Protein AF-A0A2A5AKW1-F1 (afdb_monomer)

Secondary structure (DSSP, 8-state):
-----PPPHHHHHHHT-----PPP----PPP-THHHHHHHHHHHHHHHHHHHHHHHHHHHHHHHHHHHHHHHHHHT--GGGHHHHHHHHHHHHHHHHHHHS-HHHHTT--HHHHHHHHHHT-TT--SSSSGGGHHHHTTS-S--TT--HHHHHHHHHHHHHHHHH--

Mean predicted aligned error: 15.36 Å

Solvent-accessible surface area (backbone atoms only — not comparable to full-atom values): 10044 Å² total; per-residue (Å²): 134,85,80,84,79,74,80,54,73,69,60,59,58,61,72,63,65,67,82,82,76,74,76,74,78,78,69,90,67,71,82,56,72,67,55,57,55,50,51,50,51,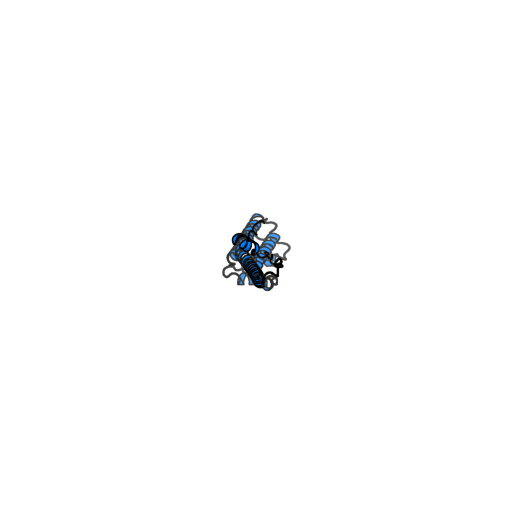50,50,51,51,50,50,48,49,51,52,51,45,52,51,53,48,44,69,58,49,51,55,58,52,48,52,50,51,52,49,52,52,60,71,67,59,48,88,92,47,49,51,63,51,36,48,51,51,47,52,51,52,50,56,50,47,54,56,81,42,62,57,82,67,57,74,72,46,54,60,69,59,37,35,54,48,53,32,76,66,29,101,84,52,68,33,72,88,40,71,42,35,48,48,49,66,44,72,78,50,96,74,57,91,77,70,53,69,68,53,52,52,50,32,53,50,53,53,51,52,50,54,68,61,61,126

Foldseek 3Di:
DDDDDDDDVVVVVVVPPPDDPDPDPPPPPDDPCVVVVVVVVVVVVVVVCVVVVLLVCLQPVLLVVLLVVLVVLVVPDDLQPVLVSLQSLLVSLLVNCVSQDPCVQSVPDAQPSNQVVLCVQDVPAHCPPALVSCSRVSNPDPPPPDDDVVSVVVNSVRSNVSSVSRD

Radius of gyration: 38.13 Å; Cα contacts (8 Å, |Δi|>4): 98; chains: 1; bounding box: 71×56×119 Å

Sequence (167 aa):
MNPAISPSPQQQQLQQLHDIHLPAQIGQWPPAIGWWFLALLVIITISASLYFGLKRYRHHAPRRQALNELQTLRTNYVVNDSQTTLKALSELLKRVALSYYPRNRVAKLSDQAWLEFLDQTSDKVDFQSGPSNALVKFRYQASTSQIQPDVIDEIFNTCKQWIKSQK

pLDDT: mean 74.12, std 11.15, range [44.72, 93.56]

Structure (mmCIF, N/CA/C/O backbone):
data_AF-A0A2A5AKW1-F1
#
_entry.id   AF-A0A2A5AKW1-F1
#
loop_
_atom_site.group_PDB
_atom_site.id
_atom_site.type_symbol
_atom_site.label_atom_id
_atom_site.label_alt_id
_atom_site.label_comp_id
_atom_site.label_asym_id
_atom_site.label_entity_id
_atom_site.label_seq_id
_atom_site.pdbx_PDB_ins_code
_atom_site.Cartn_x
_atom_site.Cartn_y
_atom_site.Cartn_z
_atom_site.occupancy
_atom_site.B_iso_or_equiv
_atom_site.auth_seq_id
_atom_site.auth_comp_id
_atom_site.auth_asym_id
_atom_site.auth_atom_id
_atom_site.pdbx_PDB_model_num
ATOM 1 N N . MET A 1 1 ? 52.664 41.829 -95.654 1.00 44.72 1 MET A N 1
ATOM 2 C CA . MET A 1 1 ? 51.325 41.241 -95.427 1.00 44.72 1 MET A CA 1
ATOM 3 C C . MET A 1 1 ? 51.449 40.297 -94.242 1.00 44.72 1 MET A C 1
ATOM 5 O O . MET A 1 1 ? 52.242 39.369 -94.322 1.00 44.72 1 MET A O 1
ATOM 9 N N . ASN A 1 2 ? 50.810 40.630 -93.117 1.00 45.72 2 ASN A N 1
ATOM 10 C CA . ASN A 1 2 ? 51.002 39.958 -91.824 1.00 45.72 2 ASN A CA 1
ATOM 11 C C . ASN A 1 2 ? 50.624 38.465 -91.880 1.00 45.72 2 ASN A C 1
ATOM 13 O O . ASN A 1 2 ? 49.587 38.142 -92.461 1.00 45.72 2 ASN A O 1
ATOM 17 N N . PRO A 1 3 ? 51.417 37.565 -91.267 1.00 52.31 3 PRO A N 1
ATOM 18 C CA . PRO A 1 3 ? 51.091 36.148 -91.196 1.00 52.31 3 PRO A CA 1
ATOM 19 C C . PRO A 1 3 ? 49.912 35.910 -90.244 1.00 52.31 3 PRO A C 1
ATOM 21 O O . PRO A 1 3 ? 49.862 36.454 -89.141 1.00 52.31 3 PRO A O 1
ATOM 24 N N . ALA A 1 4 ? 48.964 35.086 -90.690 1.00 55.34 4 ALA A N 1
ATOM 25 C CA . ALA A 1 4 ? 47.862 34.584 -89.884 1.00 55.34 4 ALA A CA 1
ATOM 26 C C . ALA A 1 4 ? 48.420 33.722 -88.741 1.00 55.34 4 ALA A C 1
ATOM 28 O O . ALA A 1 4 ? 48.898 32.608 -88.958 1.00 55.34 4 ALA A O 1
ATOM 29 N N . ILE A 1 5 ? 48.381 34.253 -87.520 1.00 59.19 5 ILE A N 1
ATOM 30 C CA . ILE A 1 5 ? 48.714 33.504 -86.310 1.00 59.19 5 ILE A CA 1
ATOM 31 C C . ILE A 1 5 ? 47.547 32.547 -86.069 1.00 59.19 5 ILE A C 1
ATOM 33 O O . ILE A 1 5 ? 46.463 32.961 -85.663 1.00 59.19 5 ILE A O 1
ATOM 37 N N . SER A 1 6 ? 47.756 31.271 -86.390 1.00 59.94 6 SER A N 1
ATOM 38 C CA . SER A 1 6 ? 46.816 30.212 -86.025 1.00 59.94 6 SER A CA 1
ATOM 39 C C . SER A 1 6 ? 46.767 30.117 -84.496 1.00 59.94 6 SER A C 1
ATOM 41 O O . SER A 1 6 ? 47.833 30.130 -83.873 1.00 59.94 6 SER A O 1
ATOM 43 N N . PRO A 1 7 ? 45.579 30.058 -83.872 1.00 58.47 7 PRO A N 1
ATOM 44 C CA . PRO A 1 7 ? 45.476 29.969 -82.422 1.00 58.47 7 PRO A CA 1
ATOM 45 C C . PRO A 1 7 ? 46.155 28.688 -81.932 1.00 58.47 7 PRO A C 1
ATOM 47 O O . PRO A 1 7 ? 45.963 27.608 -82.493 1.00 58.47 7 PRO A O 1
ATOM 50 N N . SER A 1 8 ? 46.980 28.821 -80.896 1.00 60.75 8 SER A N 1
ATOM 51 C CA . SER A 1 8 ? 47.724 27.724 -80.282 1.00 60.75 8 SER A CA 1
ATOM 52 C C . SER A 1 8 ? 46.757 26.624 -79.815 1.00 60.75 8 SER A C 1
ATOM 54 O O . SER A 1 8 ? 45.693 26.956 -79.286 1.00 60.75 8 SER A O 1
ATOM 56 N N . PRO A 1 9 ? 47.115 25.328 -79.896 1.00 60.16 9 PRO A N 1
ATOM 57 C CA . PRO A 1 9 ? 46.241 24.219 -79.477 1.00 60.16 9 PRO A CA 1
ATOM 58 C C . PRO A 1 9 ? 45.749 24.342 -78.022 1.00 60.16 9 PRO A C 1
ATOM 60 O O . PRO A 1 9 ? 44.654 23.903 -77.680 1.00 60.16 9 PRO A O 1
ATOM 63 N N . GLN A 1 10 ? 46.508 25.050 -77.182 1.00 60.56 10 GLN A N 1
ATOM 64 C CA . GLN A 1 10 ? 46.139 25.383 -75.806 1.00 60.56 10 GLN A CA 1
ATOM 65 C C . GLN A 1 10 ? 44.904 26.301 -75.706 1.00 60.56 10 GLN A C 1
ATOM 67 O O . GLN A 1 10 ? 44.114 26.156 -74.778 1.00 60.56 10 GLN A O 1
ATOM 72 N N . GLN A 1 11 ? 44.692 27.223 -76.654 1.00 59.41 11 GLN A N 1
ATOM 73 C CA . GLN A 1 11 ? 43.515 28.106 -76.665 1.00 59.41 11 GLN A CA 1
ATOM 74 C C . GLN A 1 11 ? 42.245 27.357 -77.092 1.00 59.41 11 GLN A C 1
ATOM 76 O O . GLN A 1 11 ? 41.168 27.631 -76.566 1.00 59.41 11 GLN A O 1
ATOM 81 N N . GLN A 1 12 ? 42.373 26.359 -77.973 1.00 59.72 12 GLN A N 1
ATOM 82 C CA . GLN A 1 12 ? 41.258 25.485 -78.358 1.00 59.72 12 GLN A CA 1
ATOM 83 C C . GLN A 1 12 ? 40.814 24.575 -77.203 1.00 59.72 12 GLN A C 1
ATOM 85 O O . GLN A 1 12 ? 39.622 24.316 -77.054 1.00 59.72 12 GLN A O 1
ATOM 90 N N . GLN A 1 13 ? 41.742 24.153 -76.335 1.00 59.94 13 GLN A N 1
ATOM 91 C CA . GLN A 1 13 ? 41.412 23.376 -75.132 1.00 59.94 13 GLN A CA 1
ATOM 92 C C . GLN A 1 13 ? 40.631 24.190 -74.090 1.00 59.94 13 GLN A C 1
ATOM 94 O O . GLN A 1 13 ? 39.797 23.628 -73.386 1.00 59.94 13 GLN A O 1
ATOM 99 N N . LEU A 1 14 ? 40.844 25.508 -74.010 1.00 58.66 14 LEU A N 1
ATOM 100 C CA . LEU A 1 14 ? 40.077 26.379 -73.111 1.00 58.66 14 LEU A CA 1
ATOM 101 C C . LEU A 1 14 ? 38.670 26.687 -73.644 1.00 58.66 14 LEU A C 1
ATOM 103 O O . LEU A 1 14 ? 37.746 26.842 -72.854 1.00 58.66 14 LEU A O 1
ATOM 107 N N . GLN A 1 15 ? 38.477 26.713 -74.967 1.00 56.34 15 GLN A N 1
ATOM 108 C CA . GLN A 1 15 ? 37.147 26.822 -75.587 1.00 56.34 15 GLN A CA 1
ATOM 109 C C . GLN A 1 15 ? 36.297 25.549 -75.448 1.00 56.34 15 GLN A C 1
ATOM 111 O O . GLN A 1 15 ? 35.092 25.594 -75.676 1.00 56.34 15 GLN A O 1
ATOM 116 N N . GLN A 1 16 ? 36.902 24.423 -75.060 1.00 58.03 16 GLN A N 1
ATOM 117 C CA . GLN A 1 16 ? 36.199 23.179 -74.738 1.00 58.03 16 GLN A CA 1
ATOM 118 C C . GLN A 1 16 ? 35.747 23.084 -73.274 1.00 58.03 16 GLN A C 1
ATOM 120 O O . GLN A 1 16 ? 35.183 22.054 -72.895 1.00 58.03 16 GLN A O 1
ATOM 125 N N . LEU A 1 17 ? 35.929 24.131 -72.455 1.00 56.53 17 LEU A N 1
ATOM 126 C CA . LEU A 1 17 ? 35.209 24.236 -71.185 1.00 56.53 17 LEU A CA 1
ATOM 127 C C . LEU A 1 17 ? 33.725 24.472 -71.485 1.00 56.53 17 LEU A C 1
ATOM 129 O O . LEU A 1 17 ? 33.249 25.597 -71.595 1.00 56.53 17 LEU A O 1
ATOM 133 N N . HIS A 1 18 ? 33.025 23.356 -71.669 1.00 59.09 18 HIS A N 1
ATOM 134 C CA . HIS A 1 18 ? 31.578 23.266 -71.713 1.00 59.09 18 HIS A CA 1
ATOM 135 C C . HIS A 1 18 ? 30.978 24.016 -70.522 1.00 59.09 18 HIS A C 1
ATOM 137 O O . HIS A 1 18 ? 31.410 23.823 -69.382 1.00 59.09 18 HIS A O 1
ATOM 143 N N . ASP A 1 19 ? 29.973 24.837 -70.819 1.00 58.22 19 ASP A N 1
ATOM 144 C CA . ASP A 1 19 ? 29.090 25.481 -69.855 1.00 58.22 19 ASP A CA 1
ATOM 145 C C . ASP A 1 19 ? 28.739 24.511 -68.721 1.00 58.22 19 ASP A C 1
ATOM 147 O O . ASP A 1 19 ? 28.182 23.428 -68.936 1.00 58.22 19 ASP A O 1
ATOM 151 N N . ILE A 1 20 ? 29.086 24.893 -67.495 1.00 56.97 20 ILE A N 1
ATOM 152 C CA . ILE A 1 20 ? 28.725 24.131 -66.305 1.00 56.97 20 ILE A CA 1
ATOM 153 C C . ILE A 1 20 ? 27.227 24.349 -66.092 1.00 56.97 20 ILE A C 1
ATOM 155 O O . ILE A 1 20 ? 26.804 25.330 -65.482 1.00 56.97 20 ILE A O 1
ATOM 159 N N . HIS A 1 21 ? 26.407 23.430 -66.599 1.00 62.69 21 HIS A N 1
ATOM 160 C CA . HIS A 1 21 ? 24.998 23.358 -66.237 1.00 62.69 21 HIS A CA 1
ATOM 161 C C . HIS A 1 21 ? 24.893 23.131 -64.722 1.00 62.69 21 HIS A C 1
ATOM 163 O O . HIS A 1 21 ? 25.211 22.051 -64.222 1.00 62.69 21 HIS A O 1
ATOM 169 N N . LEU A 1 22 ? 24.441 24.148 -63.981 1.00 64.31 22 LEU A N 1
ATOM 170 C CA . LEU A 1 22 ? 24.031 23.967 -62.591 1.00 64.31 22 LEU A CA 1
ATOM 171 C C . LEU A 1 22 ? 22.854 22.980 -62.574 1.00 64.31 22 LEU A C 1
ATOM 173 O O . LEU A 1 22 ? 21.855 23.233 -63.258 1.00 64.31 22 LEU A O 1
ATOM 177 N N . PRO A 1 23 ? 22.920 21.875 -61.809 1.00 63.00 23 PRO A N 1
ATOM 178 C CA . PRO A 1 23 ? 21.753 21.031 -61.641 1.00 63.00 23 PRO A CA 1
ATOM 179 C C . PRO A 1 23 ? 20.658 21.876 -60.989 1.00 63.00 23 PRO A C 1
ATOM 181 O O . PRO A 1 23 ? 20.899 22.563 -59.992 1.00 63.00 23 PRO A O 1
ATOM 184 N N . ALA A 1 24 ? 19.463 21.855 -61.587 1.00 64.31 24 ALA A N 1
ATOM 185 C CA . ALA A 1 24 ? 18.276 22.464 -61.007 1.00 64.31 24 ALA A CA 1
ATOM 186 C C . ALA A 1 24 ? 18.193 22.059 -59.533 1.00 64.31 24 ALA A C 1
ATOM 188 O O . ALA A 1 24 ? 18.384 20.883 -59.213 1.00 64.31 24 ALA A O 1
ATOM 189 N N . GLN A 1 25 ? 17.970 23.046 -58.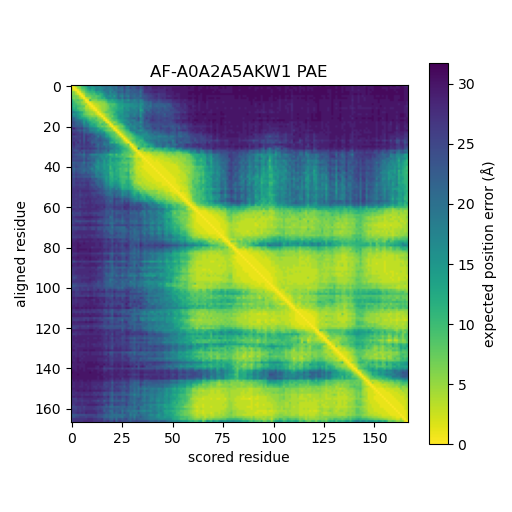657 1.00 63.19 25 GLN A N 1
ATOM 190 C CA . GLN A 1 25 ? 17.884 22.856 -57.213 1.00 63.19 25 GLN A CA 1
ATOM 191 C C . GLN A 1 25 ? 17.001 21.642 -56.949 1.00 63.19 25 GLN A C 1
ATOM 193 O O . GLN A 1 25 ? 15.804 21.675 -57.230 1.00 63.19 25 GLN A O 1
ATOM 198 N N . ILE A 1 26 ? 17.621 20.553 -56.494 1.00 60.81 26 ILE A N 1
ATOM 199 C CA . ILE A 1 26 ? 16.933 19.329 -56.103 1.00 60.81 26 ILE A CA 1
ATOM 200 C C . ILE A 1 26 ? 15.900 19.743 -55.066 1.00 60.81 26 ILE A C 1
ATOM 202 O O . ILE A 1 26 ? 16.236 20.045 -53.918 1.00 60.81 26 ILE A O 1
ATOM 206 N N . GLY A 1 27 ? 14.649 19.845 -55.522 1.00 65.06 27 GLY A N 1
ATOM 207 C CA . GLY A 1 27 ? 13.514 20.149 -54.677 1.00 65.06 27 GLY A CA 1
ATOM 208 C C . GLY A 1 27 ? 13.576 19.202 -53.495 1.00 65.06 27 GLY A C 1
ATOM 209 O O . GLY A 1 27 ? 13.806 18.008 -53.680 1.00 65.06 27 GLY A O 1
ATOM 210 N N . GLN A 1 28 ? 13.444 19.765 -52.298 1.00 63.59 28 GLN A N 1
ATOM 211 C CA . GLN A 1 28 ? 13.390 19.070 -51.016 1.00 63.59 28 GLN A CA 1
ATOM 212 C C . GLN A 1 28 ? 12.181 18.115 -51.026 1.00 63.59 28 GLN A C 1
ATOM 214 O O . GLN A 1 28 ? 11.119 18.415 -50.488 1.00 63.59 28 GLN A O 1
ATOM 219 N N . TRP A 1 29 ? 12.304 17.009 -51.757 1.00 60.06 29 TRP A N 1
ATOM 220 C CA . TRP A 1 29 ? 11.291 15.978 -51.928 1.00 60.06 29 TRP A CA 1
ATOM 221 C C . TRP A 1 29 ? 11.310 15.050 -50.712 1.00 60.06 29 TRP A C 1
ATOM 223 O O . TRP A 1 29 ? 12.303 14.986 -49.983 1.00 60.06 29 TRP A O 1
ATOM 233 N N . PRO A 1 30 ? 10.162 14.418 -50.435 1.00 62.50 30 PRO A N 1
ATOM 234 C CA . PRO A 1 30 ? 9.664 14.158 -49.103 1.00 62.50 30 PRO A CA 1
ATOM 235 C C . PRO A 1 30 ? 10.621 13.235 -48.359 1.00 62.50 30 PRO A C 1
ATOM 237 O O . PRO A 1 30 ? 11.218 12.356 -48.989 1.00 62.50 30 PRO A O 1
ATOM 240 N N . PRO A 1 31 ? 10.762 13.406 -47.031 1.00 64.56 31 PRO A N 1
ATOM 241 C CA . PRO A 1 31 ? 11.576 12.509 -46.227 1.00 64.56 31 PRO A CA 1
ATOM 242 C C . PRO A 1 31 ? 11.183 11.082 -46.596 1.00 64.56 31 PRO A C 1
ATOM 244 O O . PRO A 1 31 ? 10.013 10.708 -46.470 1.00 64.56 31 PRO A O 1
ATOM 247 N N . ALA A 1 32 ? 12.146 10.344 -47.163 1.00 68.50 32 ALA A N 1
ATOM 248 C CA . ALA A 1 32 ? 11.946 8.997 -47.673 1.00 68.50 32 ALA A CA 1
ATOM 249 C C . ALA A 1 32 ? 11.100 8.204 -46.672 1.00 68.50 32 ALA A C 1
ATOM 251 O O . ALA A 1 32 ? 11.331 8.324 -45.469 1.00 68.50 32 ALA A O 1
ATOM 252 N N . ILE A 1 33 ? 10.138 7.406 -47.150 1.00 70.62 33 ILE A N 1
ATOM 253 C CA . ILE A 1 33 ? 9.167 6.659 -46.326 1.00 70.62 33 ILE A CA 1
ATOM 254 C C . ILE A 1 33 ? 9.809 5.969 -45.095 1.00 70.62 33 ILE A C 1
ATOM 256 O O . ILE A 1 33 ? 9.171 5.839 -44.053 1.00 70.62 33 ILE A O 1
ATOM 260 N N . GLY A 1 34 ? 11.096 5.608 -45.161 1.00 74.38 34 GLY A N 1
ATOM 261 C CA . GLY A 1 34 ? 11.889 5.119 -44.028 1.00 74.38 34 GLY A CA 1
ATOM 262 C C . GLY A 1 34 ? 11.902 6.008 -42.771 1.00 74.38 34 GLY A C 1
ATOM 263 O O . GLY A 1 34 ? 11.923 5.471 -41.667 1.00 74.38 34 GLY A O 1
ATOM 264 N N . TRP A 1 35 ? 11.810 7.338 -42.886 1.00 83.31 35 TRP A N 1
ATOM 265 C CA . TRP A 1 35 ? 11.715 8.236 -41.725 1.00 83.31 35 TRP A CA 1
ATOM 266 C C . TRP A 1 35 ? 10.389 8.100 -40.985 1.00 83.31 35 TRP A C 1
ATOM 268 O O . TRP A 1 35 ? 10.359 8.245 -39.767 1.00 83.31 35 TRP A O 1
ATOM 278 N N . TRP A 1 36 ? 9.306 7.773 -41.687 1.00 84.19 36 TRP A N 1
ATOM 279 C CA . TRP A 1 36 ? 8.018 7.507 -41.051 1.00 84.19 36 TRP A CA 1
ATOM 280 C C . TRP A 1 36 ? 8.058 6.219 -40.238 1.00 84.19 36 TRP A C 1
ATOM 282 O O . TRP A 1 36 ? 7.570 6.194 -39.111 1.00 84.19 36 TRP A O 1
ATOM 292 N N . PHE A 1 37 ? 8.704 5.172 -40.759 1.00 87.50 37 PHE A N 1
ATOM 293 C CA . PHE A 1 37 ? 8.944 3.948 -39.994 1.00 87.50 37 PHE A CA 1
ATOM 294 C C . PHE A 1 37 ? 9.846 4.199 -38.785 1.00 87.50 37 PHE A C 1
ATOM 296 O O . PHE A 1 37 ? 9.560 3.694 -37.701 1.00 87.50 37 PHE A O 1
ATOM 303 N N . LEU A 1 38 ? 10.889 5.019 -38.940 1.00 87.19 38 LEU A N 1
ATOM 304 C CA . LEU A 1 38 ? 11.762 5.405 -37.834 1.00 87.19 38 LEU A CA 1
ATOM 305 C C . LEU A 1 38 ? 10.997 6.203 -36.768 1.00 87.19 38 LEU A C 1
ATOM 307 O O . LEU A 1 38 ? 11.091 5.886 -35.585 1.00 87.19 38 LEU A O 1
ATOM 311 N N . ALA A 1 39 ? 10.183 7.180 -37.174 1.00 87.38 39 ALA A N 1
ATOM 312 C CA . ALA A 1 39 ? 9.332 7.952 -36.273 1.00 87.38 39 ALA A CA 1
ATOM 313 C C . ALA A 1 39 ? 8.316 7.057 -35.546 1.00 87.38 39 ALA A C 1
ATOM 315 O O . ALA A 1 39 ? 8.162 7.165 -34.331 1.00 87.38 39 ALA A O 1
ATOM 316 N N . LEU A 1 40 ? 7.674 6.123 -36.254 1.00 91.31 40 LEU A N 1
ATOM 317 C CA . LEU A 1 40 ? 6.748 5.158 -35.661 1.00 91.31 40 LEU A CA 1
ATOM 318 C C . LEU A 1 40 ? 7.453 4.263 -34.633 1.00 91.31 40 LEU A C 1
ATOM 320 O O . LEU A 1 40 ? 6.944 4.073 -33.529 1.00 91.31 40 LEU A O 1
ATOM 324 N N . LEU A 1 41 ? 8.641 3.753 -34.962 1.00 92.56 41 LEU A N 1
ATOM 325 C CA . LEU A 1 41 ? 9.447 2.936 -34.055 1.00 92.56 41 LEU A CA 1
ATOM 326 C C . LEU A 1 41 ? 9.839 3.725 -32.795 1.00 92.56 41 LEU A C 1
ATOM 328 O O . LEU A 1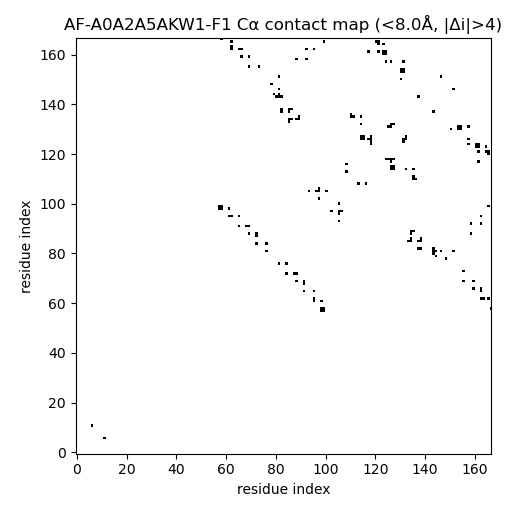 41 ? 9.736 3.212 -31.679 1.00 92.56 41 LEU A O 1
ATOM 332 N N . VAL A 1 42 ? 10.223 4.994 -32.951 1.00 93.56 42 VAL A N 1
ATOM 333 C CA . VAL A 1 42 ? 10.522 5.898 -31.831 1.00 93.56 42 VAL A CA 1
ATOM 334 C C . VAL A 1 42 ? 9.282 6.117 -30.959 1.00 93.56 42 VAL A C 1
ATOM 336 O O . VAL A 1 42 ? 9.357 5.995 -29.740 1.00 93.56 42 VAL A O 1
ATOM 339 N N . ILE A 1 43 ? 8.109 6.351 -31.549 1.00 92.31 43 ILE A N 1
ATOM 340 C CA . ILE A 1 43 ? 6.861 6.516 -30.789 1.00 92.31 43 ILE A CA 1
ATOM 341 C C . ILE A 1 43 ? 6.507 5.240 -30.015 1.00 92.31 43 ILE A C 1
ATOM 343 O O . ILE A 1 43 ? 6.141 5.320 -28.840 1.00 92.31 43 ILE A O 1
ATOM 347 N N . ILE A 1 44 ? 6.637 4.062 -30.633 1.00 92.06 44 ILE A N 1
ATOM 348 C CA . ILE A 1 44 ? 6.357 2.771 -29.987 1.00 92.06 44 ILE A CA 1
ATOM 349 C C . ILE A 1 44 ? 7.318 2.533 -28.825 1.00 92.06 44 ILE A C 1
ATOM 351 O O . ILE A 1 44 ? 6.884 2.172 -27.733 1.00 92.06 44 ILE A O 1
ATOM 355 N N . THR A 1 45 ? 8.614 2.758 -29.034 1.00 90.19 45 THR A N 1
ATOM 356 C CA . THR A 1 45 ? 9.635 2.571 -27.994 1.00 90.19 45 THR A CA 1
ATOM 357 C C . THR A 1 45 ? 9.454 3.546 -26.836 1.00 90.19 45 THR A C 1
ATOM 359 O O . THR A 1 45 ? 9.506 3.115 -25.685 1.00 90.19 45 THR A O 1
ATOM 362 N N . ILE A 1 46 ? 9.150 4.819 -27.101 1.00 89.12 46 ILE A N 1
ATOM 363 C CA . ILE A 1 46 ? 8.814 5.801 -26.060 1.00 89.12 46 ILE A CA 1
ATOM 364 C C . ILE A 1 46 ? 7.553 5.371 -25.311 1.00 89.12 46 ILE A C 1
ATOM 366 O O . ILE A 1 46 ? 7.558 5.347 -24.084 1.00 89.12 46 ILE A O 1
ATOM 370 N N . SER A 1 47 ? 6.493 4.981 -26.019 1.00 84.25 47 SER A N 1
ATOM 371 C CA . SER A 1 47 ? 5.224 4.564 -25.407 1.00 84.25 47 SER A CA 1
ATOM 372 C C . SER A 1 47 ? 5.394 3.316 -24.543 1.00 84.25 47 SER A C 1
ATOM 374 O O . SER A 1 47 ? 4.897 3.266 -23.419 1.00 84.25 47 SER A O 1
ATOM 376 N N . ALA A 1 48 ? 6.145 2.328 -25.029 1.00 83.88 48 ALA A N 1
ATOM 377 C CA . ALA A 1 48 ? 6.476 1.124 -24.283 1.00 83.88 48 ALA A CA 1
ATOM 378 C C . ALA A 1 48 ? 7.340 1.459 -23.064 1.00 83.88 48 ALA A C 1
ATOM 380 O O . ALA A 1 48 ? 7.027 1.027 -21.959 1.00 83.88 48 ALA A O 1
ATOM 381 N N . SER A 1 49 ? 8.385 2.269 -23.229 1.00 81.50 49 SER A N 1
ATOM 382 C CA . SER A 1 49 ? 9.269 2.668 -22.132 1.00 81.50 49 SER A CA 1
ATOM 383 C C . SER A 1 49 ? 8.524 3.477 -21.070 1.00 81.50 49 SER A C 1
ATOM 385 O O . SER A 1 49 ? 8.697 3.236 -19.879 1.00 81.50 49 SER A O 1
ATOM 387 N N . LEU A 1 50 ? 7.607 4.358 -21.474 1.00 80.44 50 LEU A N 1
ATOM 388 C CA . LEU A 1 50 ? 6.742 5.095 -20.559 1.00 80.44 50 LEU A CA 1
ATOM 389 C C . LEU A 1 50 ? 5.763 4.153 -19.851 1.00 80.44 50 LEU A C 1
ATOM 391 O O . LEU A 1 50 ? 5.608 4.236 -18.637 1.00 80.44 50 LEU A O 1
ATOM 395 N N . TYR A 1 51 ? 5.153 3.207 -20.565 1.00 79.69 51 TYR A N 1
ATOM 396 C CA . TYR A 1 51 ? 4.250 2.215 -19.982 1.00 79.69 51 TYR A CA 1
ATOM 397 C C . TYR A 1 51 ? 4.964 1.306 -18.969 1.00 79.69 51 TYR A C 1
ATOM 399 O O . TYR A 1 51 ? 4.509 1.155 -17.833 1.00 79.69 51 TYR A O 1
ATOM 407 N N . PHE A 1 52 ? 6.113 0.739 -19.340 1.00 73.62 52 PHE A N 1
ATOM 408 C CA . PHE A 1 52 ? 6.925 -0.108 -18.467 1.00 73.62 52 PHE A CA 1
ATOM 409 C C . PHE A 1 52 ? 7.568 0.688 -17.332 1.00 73.62 52 PHE A C 1
ATOM 411 O O . PHE A 1 52 ? 7.629 0.192 -16.210 1.00 73.62 52 PHE A O 1
ATOM 418 N N . GLY A 1 53 ? 7.998 1.920 -17.589 1.00 70.69 53 GLY A N 1
ATOM 419 C CA . GLY A 1 53 ? 8.534 2.847 -16.599 1.00 70.69 53 GLY A CA 1
ATOM 420 C C . GLY A 1 53 ? 7.483 3.214 -15.560 1.00 70.69 53 GLY A C 1
ATOM 421 O O . GLY A 1 53 ? 7.728 3.043 -14.371 1.00 70.69 53 GLY A O 1
ATOM 422 N N . LEU A 1 54 ? 6.277 3.600 -15.984 1.00 65.94 54 LEU A N 1
ATOM 423 C CA . LEU A 1 54 ? 5.143 3.850 -15.092 1.00 65.94 54 LEU A CA 1
ATOM 424 C C . LEU A 1 54 ? 4.753 2.591 -14.319 1.00 65.94 54 LEU A C 1
ATOM 426 O O . LEU A 1 54 ? 4.507 2.674 -13.120 1.00 65.94 54 LEU A O 1
ATOM 430 N N . LYS A 1 55 ? 4.743 1.420 -14.964 1.00 63.38 55 LYS A N 1
ATOM 431 C CA . LYS A 1 55 ? 4.492 0.140 -14.292 1.00 63.38 55 LYS A CA 1
ATOM 432 C C . LYS A 1 55 ? 5.559 -0.141 -13.228 1.00 63.38 55 LYS A C 1
ATOM 434 O O . LYS A 1 55 ? 5.222 -0.451 -12.093 1.00 63.38 55 LYS A O 1
ATOM 439 N N . ARG A 1 56 ? 6.841 0.044 -13.543 1.00 57.91 56 ARG A N 1
ATOM 440 C CA . ARG A 1 56 ? 7.974 -0.212 -12.638 1.00 57.91 56 ARG A CA 1
ATOM 441 C C . ARG A 1 56 ? 8.061 0.799 -11.492 1.00 57.91 56 ARG A C 1
ATOM 443 O O . ARG A 1 56 ? 8.288 0.400 -10.352 1.00 57.91 56 ARG A O 1
ATOM 450 N N . TYR A 1 57 ? 7.819 2.081 -11.763 1.00 57.19 57 TYR A N 1
ATOM 451 C CA . TYR A 1 57 ? 7.681 3.111 -10.730 1.00 57.19 57 TYR A CA 1
ATOM 452 C C . TYR A 1 57 ? 6.482 2.814 -9.822 1.00 57.19 57 TYR A C 1
ATOM 454 O O . TYR A 1 57 ? 6.616 2.896 -8.601 1.00 57.19 57 TYR A O 1
ATOM 462 N N . ARG A 1 58 ? 5.349 2.368 -10.386 1.00 57.06 58 ARG A N 1
ATOM 463 C CA . ARG A 1 58 ? 4.188 1.893 -9.615 1.00 57.06 58 ARG A CA 1
ATOM 464 C C . ARG A 1 58 ? 4.463 0.619 -8.819 1.00 57.06 58 ARG A C 1
ATOM 466 O O . ARG A 1 58 ? 3.800 0.432 -7.817 1.00 57.06 58 ARG A O 1
ATOM 473 N N . HIS A 1 59 ? 5.428 -0.222 -9.180 1.00 56.19 59 HIS A N 1
ATOM 474 C CA . HIS A 1 59 ? 5.730 -1.428 -8.396 1.00 56.19 59 HIS A CA 1
ATOM 475 C C . HIS A 1 59 ? 6.635 -1.179 -7.179 1.00 56.19 59 HIS A C 1
ATOM 477 O O . HIS A 1 59 ? 6.583 -1.944 -6.222 1.00 56.19 59 HIS A O 1
ATOM 483 N N . HIS A 1 60 ? 7.455 -0.120 -7.166 1.00 58.25 60 HIS A N 1
ATOM 484 C CA . HIS A 1 60 ? 8.441 0.077 -6.089 1.00 58.25 60 HIS A CA 1
ATOM 485 C C . HIS A 1 60 ? 8.266 1.364 -5.272 1.00 58.25 60 HIS A C 1
ATOM 487 O O . HIS A 1 60 ? 8.587 1.378 -4.082 1.00 58.25 60 HIS A O 1
ATOM 493 N N . ALA A 1 61 ? 7.729 2.436 -5.858 1.00 66.25 61 ALA A N 1
ATOM 494 C CA . ALA A 1 61 ? 7.501 3.691 -5.144 1.00 66.25 61 ALA A CA 1
ATOM 495 C C . ALA A 1 61 ? 6.357 3.654 -4.106 1.00 66.25 61 ALA A C 1
ATOM 497 O O . ALA A 1 61 ? 6.560 4.199 -3.013 1.00 66.25 61 ALA A O 1
ATOM 498 N N . PRO A 1 62 ? 5.189 3.016 -4.355 1.00 70.38 62 PRO A N 1
ATOM 499 C CA . PRO A 1 62 ? 4.040 3.186 -3.468 1.00 70.38 62 PRO A CA 1
ATOM 500 C C . PRO A 1 62 ? 4.243 2.511 -2.120 1.00 70.38 62 PRO A C 1
ATOM 502 O O . PRO A 1 62 ? 3.755 3.018 -1.120 1.00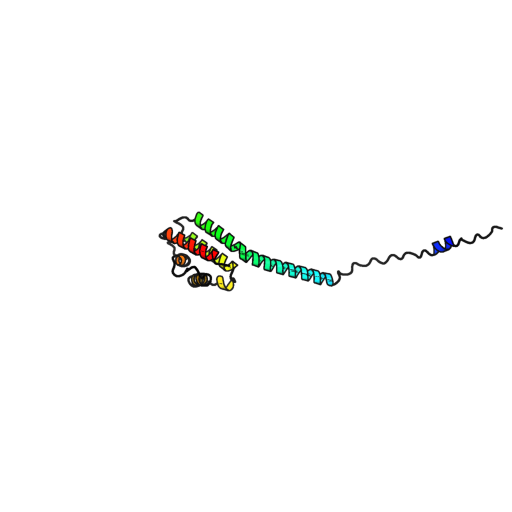 70.38 62 PRO A O 1
ATOM 505 N N . ARG A 1 63 ? 5.026 1.426 -2.044 1.00 78.38 63 ARG A N 1
ATOM 506 C CA . ARG A 1 63 ? 5.369 0.804 -0.759 1.00 78.38 63 ARG A CA 1
ATOM 507 C C . ARG A 1 63 ? 6.125 1.769 0.150 1.00 78.38 63 ARG A C 1
ATOM 509 O O . ARG A 1 63 ? 5.786 1.902 1.320 1.00 78.38 63 ARG A O 1
ATOM 516 N N . ARG A 1 64 ? 7.154 2.444 -0.376 1.00 77.12 64 ARG A N 1
ATOM 517 C CA . ARG A 1 64 ? 7.969 3.373 0.422 1.00 77.12 64 ARG A CA 1
ATOM 518 C C . ARG A 1 64 ? 7.164 4.607 0.821 1.00 77.12 64 ARG A C 1
ATOM 520 O O . ARG A 1 64 ? 7.234 5.024 1.970 1.00 77.12 64 ARG A O 1
ATOM 527 N N . GLN A 1 65 ? 6.376 5.146 -0.107 1.00 82.06 65 GLN A N 1
ATOM 528 C CA . GLN A 1 65 ? 5.482 6.271 0.169 1.00 82.06 65 GLN A CA 1
ATOM 529 C C . GLN A 1 65 ? 4.434 5.911 1.224 1.00 82.06 65 GLN A C 1
ATOM 531 O O . GLN A 1 65 ? 4.271 6.655 2.183 1.00 82.06 65 GLN A O 1
ATOM 536 N N . ALA A 1 66 ? 3.807 4.740 1.113 1.00 84.38 66 ALA A N 1
ATOM 537 C CA . ALA A 1 66 ? 2.795 4.304 2.064 1.00 84.38 66 ALA A CA 1
ATOM 538 C C . ALA A 1 66 ? 3.361 4.024 3.459 1.00 84.38 66 ALA A C 1
ATOM 540 O O . ALA A 1 66 ? 2.709 4.328 4.449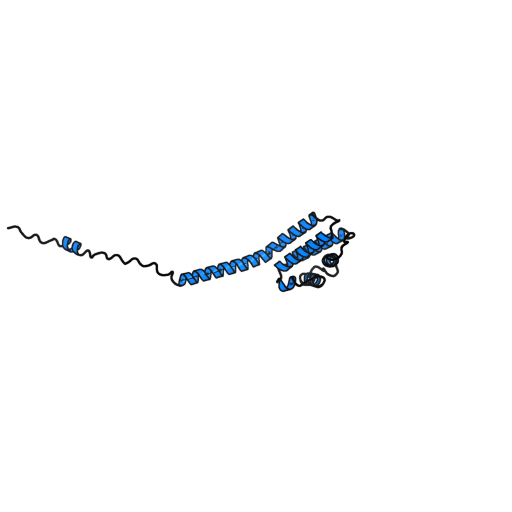 1.00 84.38 66 ALA A O 1
ATOM 541 N N . LEU A 1 67 ? 4.581 3.485 3.563 1.00 84.69 67 LEU A N 1
ATOM 542 C CA . LEU A 1 67 ? 5.239 3.311 4.861 1.00 84.69 67 LEU A CA 1
ATOM 543 C C . LEU A 1 67 ? 5.579 4.654 5.519 1.00 84.69 67 LEU A C 1
ATOM 545 O O . LEU A 1 67 ? 5.398 4.786 6.728 1.00 84.69 67 LEU A O 1
ATOM 549 N N . ASN A 1 68 ? 6.026 5.641 4.738 1.00 85.62 68 ASN A N 1
ATOM 550 C CA . ASN A 1 68 ? 6.264 6.990 5.248 1.00 85.62 68 ASN A CA 1
ATOM 551 C C . ASN A 1 68 ? 4.956 7.649 5.702 1.00 85.62 68 ASN A C 1
ATOM 553 O O . ASN A 1 68 ? 4.897 8.180 6.804 1.00 85.62 68 ASN A O 1
ATOM 557 N N . GLU A 1 69 ? 3.898 7.565 4.895 1.00 85.56 69 GLU A N 1
ATOM 558 C CA . GLU A 1 69 ? 2.583 8.126 5.224 1.00 85.56 69 GLU A CA 1
ATOM 559 C C . GLU A 1 69 ? 1.977 7.443 6.462 1.00 85.56 69 GLU A C 1
ATOM 561 O O . GLU A 1 69 ? 1.456 8.122 7.342 1.00 85.56 69 GLU A O 1
ATOM 566 N N . LEU A 1 70 ? 2.144 6.123 6.609 1.00 87.56 70 LEU A N 1
ATOM 567 C CA . LEU A 1 70 ? 1.759 5.387 7.819 1.00 87.56 70 LEU A CA 1
ATOM 568 C C . LEU A 1 70 ? 2.516 5.882 9.057 1.00 87.56 70 LEU A C 1
ATOM 570 O O . LEU A 1 70 ? 1.924 6.013 10.126 1.00 87.56 70 LEU A O 1
ATO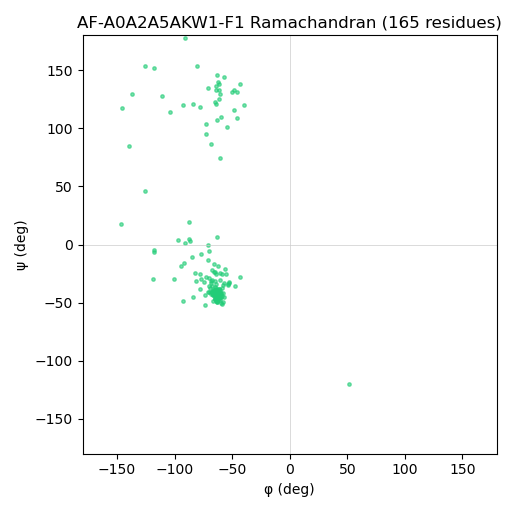M 574 N N . GLN A 1 71 ? 3.813 6.169 8.929 1.00 86.06 71 GLN A N 1
ATOM 575 C CA . GLN A 1 71 ? 4.600 6.732 10.024 1.00 86.06 71 GLN A CA 1
ATOM 576 C C . GLN A 1 71 ? 4.128 8.146 10.379 1.00 86.06 71 GLN A C 1
ATOM 578 O O . GLN A 1 71 ? 3.957 8.443 11.557 1.00 86.06 71 GLN A O 1
ATOM 583 N N . THR A 1 72 ? 3.849 8.988 9.384 1.00 86.12 72 THR A N 1
ATOM 584 C CA . THR A 1 72 ? 3.271 10.320 9.596 1.00 86.12 72 THR A CA 1
ATOM 585 C C . THR A 1 72 ? 1.924 10.233 10.308 1.00 86.12 72 THR A C 1
ATOM 587 O O . THR A 1 72 ? 1.707 10.969 11.267 1.00 86.12 72 THR A O 1
ATOM 590 N N . LEU A 1 73 ? 1.040 9.316 9.905 1.00 85.69 73 LEU A N 1
ATOM 591 C CA . LEU A 1 73 ? -0.243 9.090 10.577 1.00 85.69 73 LEU A CA 1
ATOM 592 C C . LEU A 1 73 ? -0.059 8.639 12.028 1.00 85.69 73 LEU A C 1
ATOM 594 O O . LEU A 1 73 ? -0.786 9.098 12.899 1.00 85.69 73 LEU A O 1
ATOM 598 N N . ARG A 1 74 ? 0.941 7.796 12.305 1.00 84.62 74 ARG A N 1
ATOM 599 C CA . ARG A 1 74 ? 1.261 7.372 13.672 1.00 84.62 74 ARG A CA 1
ATOM 600 C C . ARG A 1 74 ? 1.793 8.520 14.529 1.00 84.62 74 ARG A C 1
ATOM 602 O O . ARG A 1 74 ? 1.429 8.622 15.690 1.00 84.62 74 ARG A O 1
ATOM 609 N N . THR A 1 75 ? 2.645 9.385 13.979 1.00 83.31 75 THR A N 1
ATOM 610 C CA . THR A 1 75 ? 3.188 10.543 14.710 1.00 83.31 75 THR A CA 1
ATOM 611 C C . THR A 1 75 ? 2.128 11.609 14.978 1.00 83.31 75 THR A C 1
ATOM 613 O O . THR A 1 75 ? 2.154 12.232 16.032 1.00 83.31 75 THR A O 1
ATOM 616 N N . ASN A 1 76 ? 1.192 11.808 14.047 1.00 81.31 76 ASN A N 1
ATOM 617 C CA . ASN A 1 76 ? 0.087 12.758 14.201 1.00 81.31 76 ASN A CA 1
ATOM 618 C C . ASN A 1 76 ? -1.133 12.158 14.917 1.00 81.31 76 ASN A C 1
ATOM 620 O O . ASN A 1 76 ? -2.156 12.829 15.027 1.00 81.31 76 ASN A O 1
ATOM 624 N N . TYR A 1 77 ? -1.056 10.904 15.371 1.00 78.75 77 TYR A N 1
ATOM 625 C CA . TYR A 1 77 ? -2.155 10.266 16.078 1.00 78.75 77 TYR A CA 1
ATOM 626 C C . TYR A 1 77 ? -2.427 10.996 17.395 1.00 78.75 77 TYR A C 1
ATOM 628 O O . TYR A 1 77 ? -1.569 11.085 18.274 1.00 78.75 77 TYR A O 1
ATOM 636 N N . VAL A 1 78 ? -3.654 11.491 17.531 1.00 72.44 78 VAL A N 1
ATOM 637 C CA . VAL A 1 78 ? -4.178 12.068 18.765 1.00 72.44 78 VAL A CA 1
ATOM 638 C C . VAL A 1 78 ? -5.241 11.115 19.295 1.00 72.44 78 VAL A C 1
ATOM 640 O O . VAL A 1 78 ? -6.173 10.764 18.577 1.00 72.44 78 VAL A O 1
ATOM 643 N N . VAL A 1 79 ? -5.126 10.719 20.565 1.00 65.25 79 VAL A N 1
ATOM 644 C CA . VAL A 1 79 ? -5.994 9.713 21.213 1.00 65.25 79 VAL A CA 1
ATOM 645 C C . VAL A 1 79 ? -7.492 10.032 21.071 1.00 65.25 79 VAL A C 1
ATOM 647 O O . VAL A 1 79 ? -8.309 9.130 20.903 1.00 65.25 79 VAL A O 1
ATOM 650 N N . ASN A 1 80 ? -7.853 11.319 21.054 1.00 63.44 80 ASN A N 1
ATOM 651 C CA . ASN A 1 80 ? -9.239 11.772 20.907 1.00 63.44 80 ASN A CA 1
ATOM 652 C C . ASN A 1 80 ? -9.794 11.701 19.472 1.00 63.44 80 ASN A C 1
ATOM 654 O O . ASN A 1 80 ? -10.991 11.897 19.292 1.00 63.44 80 ASN A O 1
ATOM 658 N N . ASP A 1 81 ? -8.966 11.408 18.465 1.00 73.88 81 ASP A N 1
ATOM 659 C CA . ASP A 1 81 ? -9.363 11.391 17.053 1.00 73.88 81 ASP A CA 1
ATOM 660 C C . ASP A 1 81 ? -9.030 10.056 16.360 1.00 73.88 81 ASP A C 1
ATOM 662 O O . ASP A 1 81 ? -8.477 9.953 15.260 1.00 73.88 81 ASP A O 1
ATOM 666 N N . SER A 1 82 ? -9.375 8.972 17.056 1.00 74.50 82 SER A N 1
ATOM 667 C CA . SER A 1 82 ? -9.191 7.607 16.557 1.00 74.50 82 SER A CA 1
ATOM 668 C C . SER A 1 82 ? -9.979 7.342 15.265 1.00 74.50 82 SER A C 1
ATOM 670 O O . SER A 1 82 ? -9.522 6.582 14.411 1.00 74.50 82 SER A O 1
ATOM 672 N N . GLN A 1 83 ? -11.131 7.993 15.065 1.00 77.69 83 GLN A N 1
ATOM 673 C CA . GLN A 1 83 ? -11.957 7.799 13.870 1.00 77.69 83 GLN A CA 1
ATOM 674 C C . GLN A 1 83 ? -11.270 8.309 12.598 1.00 77.69 83 GLN A C 1
ATOM 676 O O . GLN A 1 83 ? -11.216 7.585 11.596 1.00 77.69 83 GLN A O 1
ATOM 681 N N . THR A 1 84 ? -10.732 9.533 12.610 1.00 80.25 84 THR A N 1
ATOM 682 C CA . THR A 1 84 ? -10.046 10.083 11.431 1.00 80.25 84 THR A CA 1
ATOM 683 C C . THR A 1 84 ? -8.803 9.270 11.104 1.00 80.25 84 THR A C 1
ATOM 685 O O . THR A 1 84 ? -8.550 8.986 9.933 1.00 80.25 84 THR A O 1
ATOM 688 N N . THR A 1 85 ? -8.094 8.796 12.130 1.00 81.81 85 THR A N 1
ATOM 689 C CA . THR A 1 85 ? -6.909 7.948 11.984 1.00 81.81 85 THR A CA 1
ATOM 690 C C . THR A 1 85 ? -7.248 6.614 11.312 1.00 81.81 85 THR A C 1
ATOM 692 O O . THR A 1 85 ? -6.603 6.234 10.333 1.00 81.81 85 THR A O 1
ATOM 695 N N . LEU A 1 86 ? -8.297 5.917 11.763 1.00 80.88 86 LEU A N 1
ATOM 696 C CA . LEU A 1 86 ? -8.742 4.651 11.158 1.00 80.88 86 LEU A CA 1
ATOM 697 C C . LEU A 1 86 ? -9.246 4.835 9.720 1.00 80.88 86 LEU A C 1
ATOM 699 O O . LEU A 1 86 ? -8.991 3.994 8.848 1.00 80.88 86 LEU A O 1
ATOM 703 N N . LYS A 1 87 ? -9.922 5.955 9.441 1.00 81.25 87 LYS A N 1
ATOM 704 C CA . LYS A 1 87 ? -10.344 6.313 8.083 1.00 81.25 87 LYS A CA 1
ATOM 705 C C . LYS A 1 87 ? -9.138 6.562 7.177 1.00 81.25 87 LYS A C 1
ATOM 707 O O . LYS A 1 87 ? -9.092 6.004 6.080 1.00 81.25 87 LYS A O 1
ATOM 712 N N . ALA A 1 88 ? -8.155 7.329 7.644 1.00 83.75 88 ALA A N 1
ATOM 713 C CA . ALA A 1 88 ? -6.927 7.609 6.908 1.00 83.75 88 ALA A CA 1
ATOM 714 C C . ALA A 1 88 ? -6.120 6.329 6.638 1.00 83.75 88 ALA A C 1
ATOM 716 O O . ALA A 1 88 ? -5.654 6.123 5.519 1.00 83.75 88 ALA A O 1
ATOM 717 N N . LEU A 1 89 ? -6.030 5.418 7.614 1.00 85.50 89 LEU A N 1
ATOM 718 C CA . LEU A 1 89 ? -5.422 4.095 7.435 1.00 85.50 89 LEU A CA 1
ATOM 719 C C . LEU A 1 89 ? -6.140 3.271 6.358 1.00 85.50 89 LEU A C 1
ATOM 721 O O . LEU A 1 89 ? -5.496 2.692 5.482 1.00 85.50 89 LEU A O 1
ATOM 725 N N . SER A 1 90 ? -7.472 3.251 6.380 1.00 84.38 90 SER A N 1
ATOM 726 C CA . SER A 1 90 ? -8.271 2.537 5.377 1.00 84.38 90 SER A CA 1
ATOM 727 C C . SER A 1 90 ? -8.092 3.117 3.970 1.00 84.38 90 SER A C 1
ATOM 729 O O . SER A 1 90 ? -7.981 2.374 2.993 1.00 84.38 90 SER A O 1
ATOM 731 N N . GLU A 1 91 ? -8.042 4.444 3.846 1.00 83.12 91 GLU A N 1
ATOM 732 C CA . GLU A 1 91 ? -7.783 5.129 2.575 1.00 83.12 91 GLU A CA 1
ATOM 733 C C . GLU A 1 91 ? -6.362 4.872 2.062 1.00 83.12 91 GLU A C 1
ATOM 735 O O . GLU A 1 91 ? -6.183 4.613 0.868 1.00 83.12 91 GLU A O 1
ATOM 740 N N . LEU A 1 92 ? -5.369 4.865 2.956 1.00 85.94 92 LEU A N 1
ATOM 741 C CA . LEU A 1 92 ? -3.988 4.513 2.643 1.00 85.94 92 LEU A CA 1
ATOM 742 C C . LEU A 1 92 ? -3.902 3.093 2.072 1.00 85.94 92 LEU A C 1
ATOM 744 O O . LEU A 1 92 ? -3.358 2.900 0.984 1.00 85.94 92 LEU A O 1
ATOM 748 N N . LEU A 1 93 ? -4.487 2.106 2.756 1.00 85.19 93 LEU A N 1
ATOM 749 C CA . LEU A 1 93 ? -4.509 0.715 2.295 1.00 85.19 93 LEU A CA 1
ATOM 750 C C . LEU A 1 93 ? -5.207 0.581 0.935 1.00 85.19 93 LEU A C 1
ATOM 752 O O . LEU A 1 93 ? -4.684 -0.092 0.047 1.00 85.19 93 LEU A O 1
ATOM 756 N N . LYS A 1 94 ? -6.336 1.272 0.716 1.00 83.69 94 LYS A N 1
ATOM 757 C CA . LYS A 1 94 ? -7.011 1.299 -0.595 1.00 83.69 94 LYS A CA 1
ATOM 758 C C . LYS A 1 94 ? -6.131 1.898 -1.688 1.00 83.69 94 LYS A C 1
ATOM 760 O O . LYS A 1 94 ? -6.078 1.354 -2.791 1.00 83.69 94 LYS A O 1
ATOM 765 N N . ARG A 1 95 ? -5.413 2.988 -1.404 1.00 81.69 95 ARG A N 1
ATOM 766 C CA . ARG A 1 95 ? -4.470 3.608 -2.350 1.00 81.69 95 ARG A CA 1
ATOM 767 C C . ARG A 1 95 ? -3.335 2.648 -2.708 1.00 81.69 95 ARG A C 1
ATOM 769 O O . ARG A 1 95 ? -2.994 2.524 -3.883 1.00 81.69 95 ARG A O 1
ATOM 776 N N . VAL A 1 96 ? -2.802 1.932 -1.718 1.00 83.88 96 VAL A N 1
ATOM 777 C CA . VAL A 1 96 ? -1.789 0.889 -1.924 1.00 83.88 96 VAL A CA 1
ATOM 778 C C . VAL A 1 96 ? -2.365 -0.254 -2.762 1.00 83.88 96 VAL A C 1
ATOM 780 O O . VAL A 1 96 ? -1.777 -0.602 -3.782 1.00 83.88 96 VAL A O 1
ATOM 783 N N . ALA A 1 97 ? -3.546 -0.776 -2.437 1.00 83.31 97 ALA A N 1
ATOM 784 C CA . ALA A 1 97 ? -4.197 -1.829 -3.217 1.00 83.31 97 ALA A CA 1
ATOM 785 C C . ALA A 1 97 ? -4.433 -1.417 -4.683 1.00 83.31 97 ALA A C 1
ATOM 787 O O . ALA A 1 97 ? -4.151 -2.191 -5.591 1.00 83.31 97 ALA A O 1
ATOM 788 N N . LEU A 1 98 ? -4.857 -0.177 -4.947 1.00 81.12 98 LEU A N 1
ATOM 789 C CA . LEU A 1 98 ? -5.029 0.357 -6.308 1.00 81.12 98 LEU A CA 1
ATOM 790 C C . LEU A 1 98 ? -3.716 0.503 -7.098 1.00 81.12 98 LEU A C 1
ATOM 792 O O . LEU A 1 98 ? -3.745 0.672 -8.322 1.00 81.12 98 LEU A O 1
ATOM 796 N N . SER A 1 99 ? -2.568 0.473 -6.418 1.00 79.06 99 SER A N 1
ATOM 797 C CA . SER A 1 99 ? -1.261 0.492 -7.076 1.00 79.06 99 SER A CA 1
ATOM 798 C C . SER A 1 99 ? -0.829 -0.888 -7.584 1.00 79.06 99 SER A C 1
ATOM 800 O O . SER A 1 99 ? -0.212 -0.945 -8.648 1.00 79.06 99 SER A O 1
ATOM 802 N N . TYR A 1 100 ? -1.230 -1.970 -6.901 1.00 77.00 100 TYR A N 1
ATOM 803 C CA . TYR A 1 100 ? -0.879 -3.358 -7.246 1.00 77.00 100 TYR A CA 1
ATOM 804 C C . TYR A 1 100 ? -1.989 -4.114 -7.994 1.00 77.00 100 TYR A C 1
ATOM 806 O O . TYR A 1 100 ? -1.698 -4.973 -8.823 1.00 77.00 100 TYR A O 1
ATOM 814 N N . TYR A 1 101 ? -3.258 -3.777 -7.755 1.00 80.81 101 TYR A N 1
ATOM 815 C CA . TYR A 1 101 ? -4.422 -4.492 -8.282 1.00 80.81 101 TYR A CA 1
ATOM 816 C C . TYR A 1 101 ? -5.279 -3.597 -9.191 1.00 80.81 101 TYR A C 1
ATOM 818 O O . TYR A 1 101 ? -5.319 -2.372 -9.027 1.00 80.81 101 TYR A O 1
ATOM 826 N N . PRO A 1 102 ? -6.007 -4.175 -10.167 1.00 78.56 102 PRO A N 1
ATOM 827 C CA . PRO A 1 102 ? -6.828 -3.398 -11.086 1.00 78.56 102 PRO A CA 1
ATOM 828 C C . PRO A 1 102 ? -7.967 -2.676 -10.356 1.00 78.56 102 PRO A C 1
ATOM 830 O O . PRO A 1 102 ? -8.695 -3.262 -9.552 1.00 78.56 102 PRO A O 1
ATOM 833 N N . ARG A 1 103 ? -8.186 -1.404 -10.716 1.00 73.69 103 ARG A N 1
ATOM 834 C CA . ARG A 1 103 ? -9.192 -0.528 -10.090 1.00 73.69 103 ARG A CA 1
ATOM 835 C C . ARG A 1 103 ? -10.600 -1.125 -10.068 1.00 73.69 103 ARG A C 1
ATOM 837 O O . ARG A 1 103 ? -11.316 -0.908 -9.102 1.00 73.69 103 ARG A O 1
ATOM 844 N N . ASN A 1 104 ? -10.987 -1.894 -11.087 1.00 73.69 104 ASN A N 1
ATOM 845 C CA . ASN A 1 104 ? -12.315 -2.516 -11.163 1.00 73.69 104 ASN A CA 1
ATOM 846 C C . ASN A 1 104 ? -12.547 -3.559 -10.052 1.00 73.69 104 ASN A C 1
ATOM 848 O O . ASN A 1 104 ? -13.668 -3.696 -9.574 1.00 73.69 104 ASN A O 1
ATOM 852 N N . ARG A 1 105 ? -11.489 -4.255 -9.607 1.00 75.06 105 ARG A N 1
ATOM 853 C CA . ARG A 1 105 ? -11.561 -5.183 -8.469 1.00 75.06 105 ARG A CA 1
ATOM 854 C C . ARG A 1 105 ? -11.666 -4.410 -7.158 1.00 75.06 105 ARG A C 1
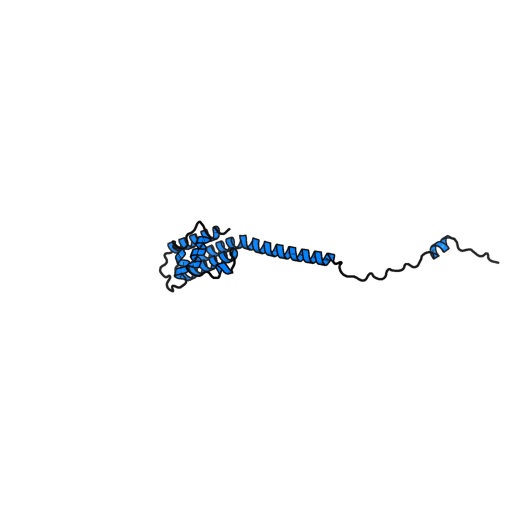ATOM 856 O O . ARG A 1 105 ? -12.591 -4.650 -6.405 1.00 75.06 105 ARG A O 1
ATOM 863 N N . VAL A 1 106 ? -10.764 -3.456 -6.917 1.00 78.56 106 VAL A N 1
ATOM 864 C CA . VAL A 1 106 ? -1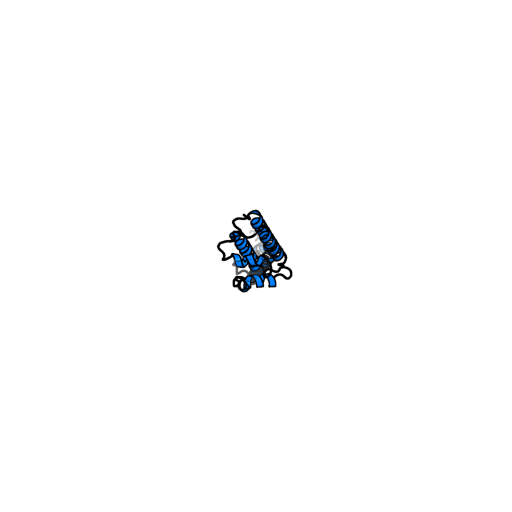0.620 -2.800 -5.602 1.00 78.56 106 VAL A CA 1
ATOM 865 C C . VAL A 1 106 ? -11.684 -1.730 -5.334 1.00 78.56 106 VAL A C 1
ATOM 867 O O . VAL A 1 106 ? -12.168 -1.607 -4.214 1.00 78.56 106 VAL A O 1
ATOM 870 N N . ALA A 1 107 ? -12.079 -0.944 -6.341 1.00 74.31 107 ALA A N 1
ATOM 871 C CA . ALA A 1 107 ? -12.991 0.189 -6.143 1.00 74.31 107 ALA A CA 1
ATOM 872 C C . ALA A 1 107 ? -14.418 -0.230 -5.755 1.00 74.31 107 ALA A C 1
ATOM 874 O O . ALA A 1 107 ? -15.144 0.575 -5.180 1.00 74.31 107 ALA A O 1
ATOM 875 N N . LYS A 1 108 ? -14.805 -1.473 -6.062 1.00 78.88 108 LYS A N 1
ATOM 876 C CA . LYS A 1 108 ? -16.111 -2.043 -5.708 1.00 78.88 108 LYS A CA 1
ATOM 877 C C . LYS A 1 108 ? -16.148 -2.639 -4.300 1.00 78.88 108 LYS A C 1
ATOM 879 O O . LYS A 1 108 ? -17.227 -2.972 -3.830 1.00 78.88 108 LYS A O 1
ATOM 884 N N . LEU A 1 109 ? -14.999 -2.783 -3.636 1.00 80.56 109 LEU A N 1
ATOM 885 C CA . LEU A 1 109 ? -14.922 -3.414 -2.322 1.00 80.56 109 LEU A CA 1
ATOM 886 C C . LEU A 1 109 ? -15.247 -2.406 -1.214 1.00 80.56 109 LEU A C 1
ATOM 888 O O . LEU A 1 109 ? -14.561 -1.386 -1.031 1.00 80.56 109 LEU A O 1
ATOM 892 N N . SER A 1 110 ? -16.283 -2.727 -0.449 1.00 75.31 110 SER A N 1
ATOM 893 C CA . SER A 1 110 ? -16.671 -2.044 0.780 1.00 75.31 110 SER A CA 1
ATOM 894 C C . SER A 1 110 ? -16.789 -3.043 1.927 1.00 75.31 110 SER A C 1
ATOM 896 O O . SER A 1 110 ? -17.029 -4.232 1.721 1.00 75.31 110 SER A O 1
ATOM 898 N N . ASP A 1 111 ? -16.588 -2.531 3.135 1.00 78.81 111 ASP A N 1
ATOM 899 C CA . ASP A 1 111 ? -16.855 -3.223 4.391 1.00 78.81 111 ASP A CA 1
ATOM 900 C C . ASP A 1 111 ? -16.223 -4.621 4.486 1.00 78.81 111 ASP A C 1
ATOM 902 O O . ASP A 1 111 ? -15.004 -4.755 4.387 1.00 78.81 111 ASP A O 1
ATOM 906 N N . GLN A 1 112 ? -17.025 -5.670 4.663 1.00 79.06 112 GLN A N 1
ATOM 907 C CA . GLN A 1 112 ? -16.515 -7.028 4.843 1.00 79.06 112 GLN A CA 1
ATOM 908 C C . GLN A 1 112 ? -15.740 -7.532 3.618 1.00 79.06 112 GLN A C 1
ATOM 910 O O . GLN A 1 112 ? -14.674 -8.122 3.771 1.00 79.06 112 GLN A O 1
ATOM 915 N N . ALA A 1 113 ? -16.213 -7.221 2.406 1.00 81.00 113 ALA A N 1
ATOM 916 C CA . ALA A 1 113 ? -15.533 -7.605 1.168 1.00 81.00 113 ALA A CA 1
ATOM 917 C C . ALA A 1 113 ? -14.158 -6.927 1.030 1.00 81.00 113 ALA A C 1
ATOM 919 O O . ALA A 1 113 ? -13.275 -7.418 0.329 1.00 81.00 113 ALA A O 1
ATOM 920 N N . TRP A 1 114 ? -13.964 -5.784 1.697 1.00 84.31 114 TRP A N 1
ATOM 921 C CA . TRP A 1 114 ? -12.662 -5.136 1.775 1.00 84.31 114 TRP A CA 1
ATOM 922 C C . TRP A 1 114 ? -11.702 -5.871 2.720 1.00 84.31 114 TRP A C 1
ATOM 924 O O . TRP A 1 114 ? -10.552 -6.070 2.339 1.00 84.31 114 TRP A O 1
ATOM 934 N N . LEU A 1 115 ? -12.153 -6.309 3.902 1.00 82.56 115 LEU A N 1
ATOM 935 C CA . LEU A 1 115 ? -11.314 -7.099 4.819 1.00 82.56 115 LEU A CA 1
ATOM 936 C C . LEU A 1 115 ? -10.931 -8.444 4.200 1.00 82.56 115 LEU A C 1
ATOM 938 O O . LEU A 1 115 ? -9.761 -8.807 4.208 1.00 82.56 115 LEU A O 1
ATOM 942 N N . GLU A 1 116 ? -11.890 -9.122 3.573 1.00 83.00 116 GLU A N 1
ATOM 943 C CA . GLU A 1 116 ? -11.648 -10.403 2.907 1.00 83.00 116 GLU A CA 1
ATOM 944 C C . GLU A 1 116 ? -10.612 -10.279 1.786 1.00 83.00 116 GLU A C 1
ATOM 946 O O . GLU A 1 116 ? -9.734 -11.123 1.633 1.00 83.00 116 GLU A O 1
ATOM 951 N N . PHE A 1 117 ? -10.655 -9.183 1.029 1.00 85.56 117 PHE A N 1
ATOM 952 C CA . PHE A 1 117 ? -9.626 -8.894 0.039 1.00 85.56 117 PHE A CA 1
ATOM 953 C C . PHE A 1 117 ? -8.248 -8.653 0.668 1.00 85.56 117 PHE A C 1
ATOM 955 O O . PHE A 1 117 ? -7.241 -9.077 0.099 1.00 85.56 117 PHE A O 1
ATOM 962 N N . LEU A 1 118 ? -8.169 -7.970 1.813 1.00 83.62 118 LEU A N 1
ATOM 963 C CA . LEU A 1 118 ? -6.894 -7.763 2.504 1.00 83.62 118 LEU A CA 1
ATOM 964 C C . LEU A 1 118 ? -6.291 -9.095 2.965 1.00 83.62 118 LEU A C 1
ATOM 966 O O . LEU A 1 118 ? -5.103 -9.306 2.727 1.00 83.62 118 LEU A O 1
ATOM 970 N N . ASP A 1 119 ? -7.111 -10.003 3.497 1.00 84.25 119 ASP A N 1
ATOM 971 C CA . ASP A 1 119 ? -6.689 -11.358 3.877 1.00 84.25 119 ASP A CA 1
ATOM 972 C C . ASP A 1 119 ? -6.235 -12.166 2.658 1.00 84.25 119 ASP A C 1
ATOM 974 O O . ASP A 1 119 ? -5.137 -12.713 2.641 1.00 84.25 119 ASP A O 1
ATOM 978 N N . GLN A 1 120 ? -7.024 -12.171 1.578 1.00 82.44 120 GLN A N 1
ATOM 979 C CA . GLN A 1 120 ? -6.674 -12.872 0.334 1.00 82.44 120 GLN A CA 1
ATOM 980 C C . GLN A 1 120 ? -5.382 -12.350 -0.308 1.00 82.44 120 GLN A C 1
ATOM 982 O O . GLN A 1 120 ? -4.741 -13.055 -1.084 1.00 82.44 120 GLN A O 1
ATOM 987 N N . THR A 1 121 ? -5.008 -11.101 -0.025 1.00 81.25 121 THR A N 1
ATOM 988 C CA . THR A 1 121 ? -3.795 -10.472 -0.557 1.00 81.25 121 THR A CA 1
ATOM 989 C C . THR A 1 121 ? -2.610 -10.535 0.403 1.00 81.25 121 THR A C 1
ATOM 991 O O . THR A 1 121 ? -1.546 -10.001 0.075 1.00 81.25 121 THR A O 1
ATOM 994 N N . SER A 1 122 ? -2.746 -11.195 1.560 1.00 76.19 122 SER A N 1
ATOM 995 C CA . SER A 1 122 ? -1.634 -11.451 2.474 1.00 76.19 122 SER A CA 1
ATOM 996 C C . SER A 1 122 ? -1.740 -12.794 3.196 1.00 76.19 122 SER A C 1
ATOM 998 O O . SER A 1 122 ? -2.565 -12.968 4.079 1.00 76.19 122 SER A O 1
ATOM 1000 N N . ASP A 1 123 ? -0.779 -13.688 2.965 1.00 68.06 123 ASP A N 1
ATOM 1001 C CA . ASP A 1 123 ? -0.712 -14.983 3.672 1.00 68.06 123 ASP A CA 1
ATOM 1002 C C . ASP A 1 123 ? -0.334 -14.877 5.165 1.00 68.06 123 ASP A C 1
ATOM 1004 O O . ASP A 1 123 ? -0.254 -15.880 5.868 1.00 68.06 123 ASP A O 1
ATOM 1008 N N . LYS A 1 124 ? 0.009 -13.677 5.651 1.00 68.75 124 LYS A N 1
ATOM 1009 C CA . LYS A 1 124 ? 0.662 -13.477 6.960 1.00 68.75 124 LYS A CA 1
ATOM 1010 C C . LYS A 1 124 ? -0.142 -12.654 7.956 1.00 68.75 124 LYS A C 1
ATOM 1012 O O . LYS A 1 124 ? 0.323 -12.482 9.079 1.00 68.75 124 LYS A O 1
ATOM 1017 N N . VAL A 1 125 ? -1.267 -12.083 7.539 1.00 74.81 125 VAL A N 1
ATOM 1018 C CA . VAL A 1 125 ? -1.990 -11.089 8.331 1.00 74.81 125 VAL A CA 1
ATOM 1019 C C . VAL A 1 125 ? -3.479 -11.389 8.262 1.00 74.81 125 VAL A C 1
ATOM 1021 O O . VAL A 1 125 ? -4.003 -11.555 7.169 1.00 74.81 125 VAL A O 1
ATOM 1024 N N . ASP A 1 126 ? -4.127 -11.443 9.425 1.00 74.81 126 ASP A N 1
ATOM 1025 C CA . ASP A 1 126 ? -5.574 -11.625 9.556 1.00 74.81 126 ASP A CA 1
ATOM 1026 C C . ASP A 1 126 ? -6.226 -10.279 9.919 1.00 74.81 126 ASP A C 1
ATOM 1028 O O . ASP A 1 126 ? -5.970 -9.690 10.976 1.00 74.81 126 ASP A O 1
ATOM 1032 N N . PHE A 1 127 ? -7.036 -9.754 9.003 1.00 73.88 127 PHE A N 1
ATOM 1033 C CA . PHE A 1 127 ? -7.827 -8.536 9.148 1.00 73.88 127 PHE A CA 1
ATOM 1034 C C . PHE A 1 127 ? -9.259 -8.801 9.623 1.00 73.88 127 PHE A C 1
ATOM 1036 O O . PHE A 1 127 ? -9.914 -7.870 10.102 1.00 73.88 127 PHE A O 1
ATOM 1043 N N . GLN A 1 128 ? -9.762 -10.030 9.506 1.00 68.50 128 GLN A N 1
ATOM 1044 C CA . GLN A 1 128 ? -11.133 -10.377 9.879 1.00 68.50 128 GLN A CA 1
ATOM 1045 C C . GLN A 1 128 ? -11.284 -10.683 11.365 1.00 68.50 128 GLN A C 1
ATOM 1047 O O . GLN A 1 128 ? -12.229 -10.181 11.990 1.00 68.50 128 GLN A O 1
ATOM 1052 N N . SER A 1 129 ? -10.366 -11.467 11.930 1.00 65.81 129 SER A N 1
ATOM 1053 C CA . SER A 1 129 ? -10.456 -11.954 13.315 1.00 65.81 129 SER A CA 1
ATOM 1054 C C . SER A 1 129 ? -9.763 -11.034 14.324 1.00 65.81 129 SER A C 1
ATOM 1056 O O . SER A 1 129 ? -9.999 -11.149 15.525 1.00 65.81 129 SER A O 1
ATOM 1058 N N . GLY A 1 130 ? -8.910 -10.125 13.845 1.00 72.31 130 GLY A N 1
ATOM 1059 C CA . GLY A 1 130 ? -8.104 -9.232 14.671 1.00 72.31 130 GLY A CA 1
ATOM 1060 C C . GLY A 1 130 ? -8.759 -7.880 14.994 1.00 72.31 130 GLY A C 1
ATOM 1061 O O . GLY A 1 130 ? -9.839 -7.540 14.493 1.00 72.31 130 GLY A O 1
ATOM 1062 N N . PRO A 1 131 ? -8.072 -7.038 15.787 1.00 71.69 131 PRO A N 1
ATOM 1063 C CA . PRO A 1 131 ? -8.514 -5.672 16.072 1.00 71.69 131 PRO A CA 1
ATOM 1064 C C . PRO A 1 131 ? -8.580 -4.792 14.822 1.00 71.69 131 PRO A C 1
ATOM 1066 O O . PRO A 1 131 ? -9.288 -3.795 14.806 1.00 71.69 131 PRO A O 1
ATOM 1069 N N . SER A 1 132 ? -7.911 -5.180 13.742 1.00 73.25 132 SER A N 1
ATOM 1070 C CA . SER A 1 132 ? -7.969 -4.604 12.394 1.00 73.25 132 SER A CA 1
ATOM 1071 C C . SER A 1 132 ? -9.373 -4.561 11.776 1.00 73.25 132 SER A C 1
ATOM 1073 O O . SER A 1 132 ? -9.630 -3.689 10.943 1.00 73.25 132 SER A O 1
ATOM 1075 N N . ASN A 1 133 ? -10.321 -5.381 12.242 1.00 77.44 133 ASN A N 1
ATOM 1076 C CA . ASN A 1 133 ? -11.739 -5.294 11.866 1.00 77.44 133 ASN A CA 1
ATOM 1077 C C . ASN A 1 133 ? -12.354 -3.914 12.222 1.00 77.44 133 ASN A C 1
ATOM 1079 O O . ASN A 1 133 ? -13.261 -3.408 11.551 1.00 77.44 133 ASN A O 1
ATOM 1083 N N . ALA A 1 134 ? -11.774 -3.235 13.219 1.00 75.31 134 ALA A N 1
ATOM 1084 C CA . ALA A 1 134 ? -12.041 -1.842 13.572 1.00 75.31 134 ALA A CA 1
ATOM 1085 C C . ALA A 1 134 ? -12.025 -0.885 12.363 1.00 75.31 134 ALA A C 1
ATOM 1087 O O . ALA A 1 134 ? -12.833 0.042 12.303 1.00 75.31 134 ALA A O 1
ATOM 1088 N N . LEU A 1 135 ? -11.154 -1.122 11.374 1.00 75.19 135 LEU A N 1
ATOM 1089 C CA . LEU A 1 135 ? -11.018 -0.276 10.180 1.00 75.19 135 LEU A CA 1
ATOM 1090 C C . LEU A 1 135 ? -12.334 -0.141 9.397 1.00 75.19 135 LEU A C 1
ATOM 1092 O O . LEU A 1 135 ? -12.615 0.914 8.827 1.00 75.19 135 LEU A O 1
ATOM 1096 N N . VAL A 1 136 ? -13.154 -1.195 9.393 1.00 74.19 136 VAL A N 1
ATOM 1097 C CA . VAL A 1 136 ? -14.470 -1.206 8.742 1.00 74.19 136 VAL A CA 1
ATOM 1098 C C . VAL A 1 136 ? -15.570 -0.819 9.718 1.00 74.19 136 VAL A C 1
ATOM 1100 O O . VAL A 1 136 ? -16.364 0.075 9.420 1.00 74.19 136 VAL A O 1
ATOM 1103 N N . LYS A 1 137 ? -15.596 -1.436 10.905 1.00 69.75 137 LYS A N 1
ATOM 1104 C CA . LYS A 1 137 ? -16.660 -1.219 11.898 1.00 69.75 137 LYS A CA 1
ATOM 1105 C C . LYS A 1 137 ? -16.779 0.240 12.341 1.00 69.75 137 LYS A C 1
ATOM 1107 O O . LYS A 1 137 ? -17.891 0.737 12.508 1.00 69.75 137 LYS A O 1
ATOM 1112 N N . PHE A 1 138 ? -15.659 0.948 12.482 1.00 67.12 138 PHE A N 1
ATOM 1113 C CA . PHE A 1 138 ? -15.655 2.329 12.973 1.00 67.12 138 PHE A CA 1
ATOM 1114 C C . PHE A 1 138 ? -15.762 3.389 11.873 1.00 67.12 138 PHE A C 1
ATOM 1116 O O . PHE A 1 138 ? -15.825 4.576 12.183 1.00 67.12 138 PHE A O 1
ATOM 1123 N N . ARG A 1 139 ? -15.883 2.997 10.595 1.00 64.50 139 ARG A N 1
ATOM 1124 C CA . ARG A 1 139 ? -16.146 3.945 9.497 1.00 64.50 139 ARG A CA 1
ATOM 1125 C C . ARG A 1 139 ? -17.508 4.642 9.639 1.00 64.50 139 ARG A C 1
ATOM 1127 O O . ARG A 1 139 ? -17.672 5.748 9.132 1.00 64.50 139 ARG A O 1
ATOM 1134 N N . TYR A 1 140 ? -18.452 4.003 10.335 1.00 59.28 140 TYR A N 1
ATOM 1135 C CA . TYR A 1 140 ? -19.836 4.464 10.495 1.00 59.28 140 TYR A CA 1
ATOM 1136 C C . TYR A 1 140 ? -20.246 4.767 11.944 1.00 59.28 140 TYR A C 1
ATOM 1138 O O . TYR A 1 140 ? -21.354 5.245 12.167 1.00 59.28 140 TYR A O 1
ATOM 1146 N N . GLN A 1 141 ? -19.387 4.517 12.937 1.00 59.84 141 GLN A N 1
ATOM 1147 C CA . GLN A 1 141 ? -19.721 4.797 14.337 1.00 59.84 141 GLN A CA 1
ATOM 1148 C C . GLN A 1 141 ? -19.238 6.190 14.739 1.00 59.84 141 GLN A C 1
ATOM 1150 O O . GLN A 1 141 ? -18.043 6.465 14.710 1.00 59.84 141 GLN A O 1
ATOM 1155 N N . ALA A 1 142 ? -20.174 7.050 15.147 1.00 52.34 142 ALA A N 1
ATOM 1156 C CA . ALA A 1 142 ? -19.933 8.431 15.573 1.00 52.34 142 ALA A CA 1
ATOM 1157 C C . ALA A 1 142 ? -19.210 8.565 16.933 1.00 52.34 142 ALA A C 1
ATOM 1159 O O . ALA A 1 142 ? -18.970 9.677 17.395 1.00 52.34 142 ALA A O 1
ATOM 1160 N N . SER A 1 143 ? -18.872 7.456 17.599 1.00 53.41 143 SER A N 1
ATOM 1161 C CA . SER A 1 143 ? -18.288 7.461 18.945 1.00 53.41 143 SER A CA 1
ATOM 1162 C C . SER A 1 143 ? -17.178 6.416 19.064 1.00 53.41 143 SER A C 1
ATOM 1164 O O . SER A 1 143 ? -17.397 5.300 19.517 1.00 53.41 143 SER A O 1
ATOM 1166 N N . THR A 1 144 ? -15.963 6.780 18.653 1.00 60.00 144 THR A N 1
ATOM 1167 C CA . THR A 1 144 ? -14.729 5.995 18.872 1.00 60.00 144 THR A CA 1
ATOM 1168 C C . THR A 1 144 ? -14.057 6.305 20.213 1.00 60.00 144 THR A C 1
ATOM 1170 O O . THR A 1 144 ? -12.876 6.019 20.388 1.00 60.00 144 THR A O 1
ATOM 1173 N N . SER A 1 145 ? -14.783 6.890 21.167 1.00 53.88 145 SER A N 1
ATOM 1174 C CA . SER A 1 145 ? -14.286 7.460 22.432 1.00 53.88 145 SER A CA 1
ATOM 1175 C C . SER A 1 145 ? -13.624 6.457 23.395 1.00 53.88 145 SER A C 1
ATOM 1177 O O . SER A 1 145 ? -13.327 6.807 24.531 1.00 53.88 145 SER A O 1
ATOM 1179 N N . GLN A 1 146 ? -13.431 5.204 22.982 1.00 60.53 146 GLN A N 1
ATOM 1180 C CA . GLN A 1 146 ? -13.086 4.097 23.869 1.00 60.53 146 GLN A CA 1
ATOM 1181 C C . GLN A 1 146 ? -12.176 3.045 23.220 1.00 60.53 146 GLN A C 1
ATOM 1183 O O . GLN A 1 146 ? -12.083 1.925 23.719 1.00 60.53 146 GLN A O 1
ATOM 1188 N N . ILE A 1 147 ? -11.505 3.370 22.107 1.00 69.38 147 ILE A N 1
ATOM 1189 C CA . ILE A 1 147 ? -10.475 2.471 21.575 1.00 69.38 147 ILE A CA 1
ATOM 1190 C C . ILE A 1 147 ? -9.216 2.654 22.421 1.00 69.38 147 ILE A C 1
ATOM 1192 O O . ILE A 1 147 ? -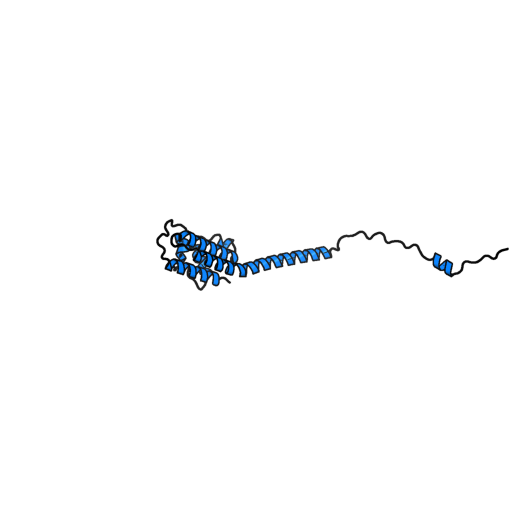8.650 3.743 22.497 1.00 69.38 147 ILE A O 1
ATOM 1196 N N . GLN A 1 148 ? -8.797 1.580 23.086 1.00 73.38 148 GLN A N 1
ATOM 1197 C CA . GLN A 1 148 ? -7.570 1.583 23.872 1.00 73.38 148 GLN A CA 1
ATOM 1198 C C . GLN A 1 148 ? -6.362 1.849 22.953 1.00 73.38 148 GLN A C 1
ATOM 1200 O O . GLN A 1 148 ? -6.309 1.294 21.852 1.00 73.38 148 GLN A O 1
ATOM 1205 N N . PRO A 1 149 ? -5.375 2.656 23.384 1.00 74.44 149 PRO A N 1
ATOM 1206 C CA . PRO A 1 149 ? -4.189 2.959 22.578 1.00 74.44 149 PRO A CA 1
ATOM 1207 C C . PRO A 1 149 ? -3.442 1.713 22.078 1.00 74.44 149 PRO A C 1
ATOM 1209 O O . PRO A 1 149 ? -2.967 1.703 20.948 1.00 74.44 149 PRO A O 1
ATOM 1212 N N . ASP A 1 150 ? -3.422 0.647 22.882 1.00 78.50 150 ASP A N 1
ATOM 1213 C CA . ASP A 1 150 ? -2.767 -0.626 22.552 1.00 78.50 150 ASP A CA 1
ATOM 1214 C C . ASP A 1 150 ? -3.396 -1.303 21.317 1.00 78.50 150 ASP A C 1
ATOM 1216 O O . ASP A 1 150 ? -2.713 -1.756 20.400 1.00 78.50 150 ASP A O 1
ATOM 1220 N N . VAL A 1 151 ? -4.729 -1.242 21.216 1.00 80.50 151 VAL A N 1
ATOM 1221 C CA . VAL A 1 151 ? -5.490 -1.768 20.073 1.00 80.50 151 VAL A CA 1
ATOM 1222 C C . VAL A 1 151 ? -5.173 -0.983 18.796 1.00 80.50 151 VAL A C 1
ATOM 1224 O O . VAL A 1 151 ? -5.043 -1.563 17.718 1.00 80.50 151 VAL A O 1
ATOM 1227 N N . ILE A 1 152 ? -5.012 0.340 18.899 1.00 81.81 152 ILE A N 1
ATOM 1228 C CA . ILE A 1 152 ? -4.619 1.182 17.760 1.00 81.81 152 ILE A CA 1
ATOM 1229 C C . ILE A 1 152 ? -3.208 0.827 17.286 1.00 81.81 152 ILE A C 1
ATOM 1231 O O . ILE A 1 152 ? -2.980 0.701 16.079 1.00 81.81 152 ILE A O 1
ATOM 1235 N N . ASP A 1 153 ? -2.269 0.621 18.207 1.00 82.75 153 ASP A N 1
ATOM 1236 C CA . ASP A 1 153 ? -0.900 0.233 17.872 1.00 82.75 153 ASP A CA 1
ATOM 1237 C C . ASP A 1 153 ? -0.837 -1.119 17.144 1.00 82.75 153 ASP A C 1
ATOM 1239 O O . ASP A 1 153 ? -0.080 -1.262 16.170 1.00 82.75 153 ASP A O 1
ATOM 1243 N N . GLU A 1 154 ? -1.671 -2.080 17.542 1.00 85.00 154 GLU A N 1
ATOM 1244 C CA . GLU A 1 154 ? -1.809 -3.366 16.858 1.00 85.00 154 GLU A CA 1
ATOM 1245 C C . GLU A 1 154 ? -2.361 -3.199 15.433 1.00 85.00 154 GLU A C 1
ATOM 1247 O O . GLU A 1 154 ? -1.813 -3.765 14.479 1.00 85.00 154 GLU A O 1
ATOM 1252 N N . ILE A 1 155 ? -3.370 -2.341 15.244 1.00 85.38 155 ILE A N 1
ATOM 1253 C CA . ILE A 1 155 ? -3.914 -2.011 13.916 1.00 85.38 155 ILE A CA 1
ATOM 1254 C C . ILE A 1 155 ? -2.827 -1.387 13.032 1.00 85.38 155 ILE A C 1
ATOM 1256 O O . ILE A 1 155 ? -2.648 -1.797 11.882 1.00 85.38 155 ILE A O 1
ATOM 1260 N N . PHE A 1 156 ? -2.047 -0.435 13.553 1.00 86.75 156 PHE A N 1
ATOM 1261 C CA . PHE A 1 156 ? -0.927 0.158 12.816 1.00 86.75 156 PHE A CA 1
ATOM 1262 C C . PHE A 1 156 ? 0.111 -0.890 12.405 1.00 86.75 156 PHE A C 1
ATOM 1264 O O . PHE A 1 156 ? 0.632 -0.840 11.284 1.00 86.75 156 PHE A O 1
ATOM 1271 N N . ASN A 1 157 ? 0.429 -1.836 13.290 1.00 86.50 157 ASN A N 1
ATOM 1272 C CA . ASN A 1 157 ? 1.387 -2.897 12.995 1.00 86.50 157 ASN A CA 1
ATOM 1273 C C . ASN A 1 157 ? 0.860 -3.846 11.909 1.00 86.50 157 ASN A C 1
ATOM 1275 O O . ASN A 1 157 ? 1.578 -4.146 10.956 1.00 86.50 157 ASN A O 1
ATOM 1279 N N . THR A 1 158 ? -0.411 -4.227 11.999 1.00 86.31 158 THR A N 1
ATOM 1280 C CA . THR A 1 158 ? -1.123 -5.061 11.020 1.00 86.31 158 THR A CA 1
ATOM 1281 C C . THR A 1 158 ? -1.102 -4.409 9.631 1.00 86.31 158 THR A C 1
ATOM 1283 O O . THR A 1 158 ? -0.632 -5.005 8.658 1.00 86.31 158 THR A O 1
ATOM 1286 N N . CYS A 1 159 ? -1.464 -3.124 9.545 1.00 85.94 159 CYS A N 1
ATOM 1287 C CA . CYS A 1 159 ? -1.376 -2.329 8.316 1.00 85.94 159 CYS A CA 1
ATOM 1288 C C . CYS A 1 159 ? 0.053 -2.294 7.749 1.00 85.94 159 CYS A C 1
ATOM 1290 O O . CYS A 1 159 ? 0.269 -2.489 6.551 1.00 85.94 159 CYS A O 1
ATOM 1292 N N . LYS A 1 160 ? 1.058 -2.076 8.606 1.00 86.88 160 LYS A N 1
ATOM 1293 C CA . LYS A 1 160 ? 2.473 -2.042 8.211 1.00 86.88 160 LYS A CA 1
ATOM 1294 C C . LYS A 1 160 ? 2.949 -3.388 7.661 1.00 86.88 160 LYS A C 1
ATOM 1296 O O . LYS A 1 160 ? 3.704 -3.405 6.685 1.00 86.88 160 LYS A O 1
ATOM 1301 N N . GLN A 1 161 ? 2.553 -4.500 8.276 1.00 85.19 161 GLN A N 1
ATOM 1302 C CA . GLN A 1 161 ? 2.900 -5.846 7.816 1.00 85.19 161 GLN A CA 1
ATOM 1303 C C . GLN A 1 161 ? 2.271 -6.145 6.457 1.00 85.19 161 GLN A C 1
ATOM 1305 O O . GLN A 1 161 ? 2.983 -6.582 5.550 1.00 85.19 161 GLN A O 1
ATOM 1310 N N . TRP A 1 162 ? 0.996 -5.800 6.275 1.00 86.38 162 TRP A N 1
ATOM 1311 C CA . TRP A 1 162 ? 0.317 -5.953 4.993 1.00 86.38 162 TRP A CA 1
ATOM 1312 C C . TRP A 1 162 ? 1.008 -5.147 3.886 1.00 86.38 162 TRP A C 1
ATOM 1314 O O . TRP A 1 162 ? 1.407 -5.724 2.875 1.00 86.38 162 TRP A O 1
ATOM 1324 N N . ILE A 1 163 ? 1.295 -3.855 4.107 1.00 85.00 163 ILE A N 1
ATOM 1325 C CA . ILE A 1 163 ? 2.016 -3.005 3.134 1.00 85.00 163 ILE A CA 1
ATOM 1326 C C . ILE A 1 163 ? 3.400 -3.586 2.798 1.00 85.00 163 ILE A C 1
ATOM 1328 O O . ILE A 1 163 ? 3.876 -3.466 1.669 1.00 85.00 163 ILE A O 1
ATOM 1332 N N . LYS A 1 164 ? 4.078 -4.218 3.766 1.00 82.94 164 LYS A N 1
ATOM 1333 C CA . LYS A 1 164 ? 5.366 -4.883 3.529 1.00 82.94 164 LYS A CA 1
ATOM 1334 C C . LYS A 1 164 ? 5.248 -6.183 2.735 1.00 82.94 164 LYS A C 1
ATOM 1336 O O . LYS A 1 164 ? 6.239 -6.543 2.103 1.00 82.94 164 LYS A O 1
ATOM 1341 N N . SER A 1 165 ? 4.113 -6.872 2.819 1.00 82.94 165 SER A N 1
ATOM 1342 C CA . SER A 1 165 ? 3.866 -8.146 2.137 1.00 82.94 165 SER A CA 1
ATOM 1343 C C . SER A 1 165 ? 3.533 -7.983 0.651 1.00 82.94 165 SER A C 1
ATOM 1345 O O . SER A 1 165 ? 3.845 -8.881 -0.124 1.00 82.94 165 SER A O 1
ATOM 1347 N N . GLN A 1 166 ? 2.994 -6.826 0.246 1.00 77.56 166 GLN A N 1
ATOM 1348 C CA . GLN A 1 166 ? 2.700 -6.529 -1.160 1.00 77.56 166 GLN A CA 1
ATOM 1349 C C . GLN A 1 166 ? 4.003 -6.471 -1.984 1.00 77.56 166 GLN A C 1
ATOM 1351 O O . GLN A 1 166 ? 4.918 -5.705 -1.650 1.00 77.56 166 GLN A O 1
ATOM 1356 N N . LYS A 1 167 ? 4.097 -7.303 -3.032 1.00 62.53 167 LYS A N 1
ATOM 1357 C CA . LYS A 1 167 ? 5.303 -7.525 -3.848 1.00 62.53 167 LYS A CA 1
ATOM 1358 C C . LYS A 1 167 ? 5.020 -7.399 -5.342 1.00 62.53 167 LYS A C 1
ATOM 1360 O O . LYS A 1 167 ? 3.915 -7.789 -5.770 1.00 62.53 167 LYS A O 1
#